Protein AF-A0A3S2EBN7-F1 (afdb_monomer)

Solvent-accessible surface area (backbone atoms only — not comparable to full-atom values): 4090 Å² total; per-residue (Å²): 137,82,80,81,83,74,83,76,84,81,75,80,68,89,78,66,74,73,85,73,77,69,70,79,78,82,54,58,71,68,56,57,48,52,53,49,52,53,52,52,54,53,49,41,50,74,75,68,43,50,76,72,52,47,50,45,78,76,76,110

Sequence (60 aa):
MSEPVIPSEADPVEGAPEPRREPVFNLPPVVLAVIGICIVVYLLQQYVLSESQQMTLLYD

Mean predicted aligned error: 15.62 Å

Secondary structure (DSSP, 8-state):
-----PPPS----TTPPP-----TT---HHHHHHHHHHHHHHHHHHHT--HHHHHHHHH-

Foldseek 3Di:
DDDDDDDDDDDPPPDPPDPPPDPPVPDDVVVVVVVVVVVVVVCCVPPPDDPVRNCVVVPD

Structure (mmCIF, N/CA/C/O backbone):
data_AF-A0A3S2EBN7-F1
#
_entry.id   AF-A0A3S2EBN7-F1
#
loop_
_atom_site.group_PDB
_atom_site.id
_atom_site.type_symbol
_atom_site.label_atom_id
_atom_site.label_alt_id
_atom_site.label_comp_id
_atom_site.label_asym_id
_atom_site.label_entity_id
_atom_site.label_seq_id
_atom_site.pdbx_PDB_ins_code
_atom_site.Cartn_x
_atom_site.Cartn_y
_atom_site.Cartn_z
_atom_site.occupancy
_atom_site.B_iso_or_equiv
_atom_site.auth_seq_id
_atom_site.auth_comp_id
_atom_site.auth_asym_id
_atom_site.auth_atom_id
_atom_site.pdbx_PDB_model_num
ATOM 1 N N . MET A 1 1 ? 67.271 -16.160 -7.050 1.00 47.53 1 MET A N 1
ATOM 2 C CA . MET A 1 1 ? 66.198 -16.236 -6.043 1.00 47.53 1 MET A CA 1
ATOM 3 C C . MET A 1 1 ? 65.508 -14.888 -6.058 1.00 47.53 1 MET A C 1
ATOM 5 O O . MET A 1 1 ? 66.058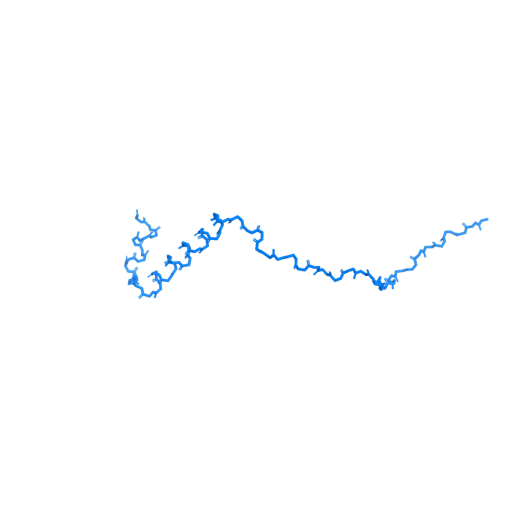 -13.946 -5.511 1.00 47.53 1 MET A O 1
ATOM 9 N N . SER A 1 2 ? 64.410 -14.763 -6.800 1.00 66.25 2 SER A N 1
ATOM 10 C CA . SER A 1 2 ? 63.581 -13.556 -6.771 1.00 66.25 2 SER A CA 1
ATOM 11 C C . SER A 1 2 ? 62.486 -13.815 -5.751 1.00 66.25 2 SER A C 1
ATOM 13 O O . SER A 1 2 ? 61.644 -14.683 -5.969 1.00 66.25 2 SER A O 1
ATOM 15 N N . GLU A 1 3 ? 62.561 -13.143 -4.608 1.00 64.31 3 GLU A N 1
ATOM 16 C CA . GLU A 1 3 ? 61.487 -13.157 -3.618 1.00 64.31 3 GLU A CA 1
ATOM 17 C C . GLU A 1 3 ? 60.221 -12.550 -4.249 1.00 64.31 3 GLU A C 1
ATOM 19 O O . GLU A 1 3 ? 60.319 -11.534 -4.946 1.00 64.31 3 GLU A O 1
ATOM 24 N N . PRO A 1 4 ? 59.032 -13.152 -4.066 1.00 65.50 4 PRO A N 1
ATOM 25 C CA . PRO A 1 4 ? 57.802 -12.525 -4.508 1.00 65.50 4 PRO A CA 1
ATOM 26 C C . PRO A 1 4 ? 57.516 -11.336 -3.590 1.00 65.50 4 PRO A C 1
ATOM 28 O O . PRO A 1 4 ? 57.272 -11.505 -2.397 1.00 65.50 4 PRO A O 1
ATOM 31 N N . VAL A 1 5 ? 57.545 -10.127 -4.154 1.00 66.19 5 VAL A N 1
ATOM 32 C CA 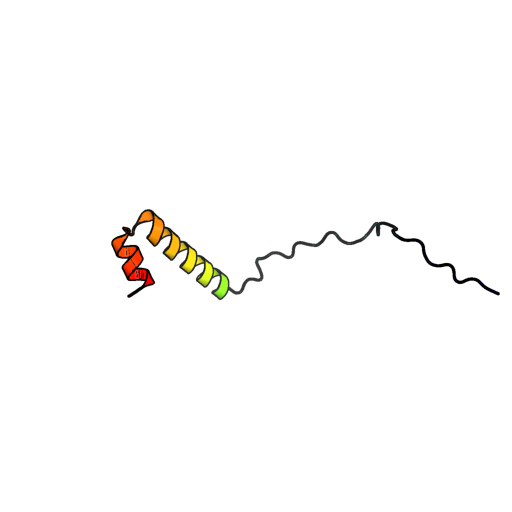. VAL A 1 5 ? 56.998 -8.927 -3.513 1.00 66.19 5 VAL A CA 1
ATOM 33 C C . VAL A 1 5 ? 55.506 -9.172 -3.303 1.00 66.19 5 VAL A C 1
ATOM 35 O O . VAL A 1 5 ? 54.736 -9.170 -4.262 1.00 66.19 5 VAL A O 1
ATOM 38 N N . ILE A 1 6 ? 55.109 -9.437 -2.058 1.00 63.41 6 ILE A N 1
ATOM 39 C CA . ILE A 1 6 ? 53.705 -9.465 -1.648 1.00 63.41 6 ILE A CA 1
ATOM 40 C C . ILE A 1 6 ? 53.232 -8.006 -1.632 1.00 63.41 6 ILE A C 1
ATOM 42 O O . ILE A 1 6 ? 53.797 -7.213 -0.873 1.00 63.41 6 ILE A O 1
ATOM 46 N N . PRO A 1 7 ? 52.252 -7.613 -2.465 1.00 58.97 7 PRO A N 1
ATOM 47 C CA . PRO A 1 7 ? 51.722 -6.258 -2.437 1.00 58.97 7 PRO A CA 1
ATOM 48 C C . PRO A 1 7 ? 51.094 -5.986 -1.067 1.00 58.97 7 PRO A C 1
ATOM 50 O O . PRO A 1 7 ? 50.218 -6.723 -0.618 1.00 58.97 7 PRO A O 1
ATOM 53 N N . SER A 1 8 ? 51.610 -4.957 -0.399 1.00 60.09 8 SER A N 1
ATOM 54 C CA . SER A 1 8 ? 51.148 -4.468 0.898 1.00 60.09 8 SER A CA 1
ATOM 55 C C . SER A 1 8 ? 49.693 -3.992 0.809 1.00 60.09 8 SER A C 1
ATOM 57 O O . SER A 1 8 ? 49.266 -3.442 -0.205 1.00 60.09 8 SER A O 1
ATOM 59 N N . GLU A 1 9 ? 48.933 -4.260 1.866 1.00 60.97 9 GLU A N 1
ATOM 60 C CA . GLU A 1 9 ? 47.525 -3.912 2.016 1.00 60.97 9 GLU A CA 1
ATOM 61 C C . GLU A 1 9 ? 47.279 -2.392 1.940 1.00 60.97 9 GLU A C 1
ATOM 63 O O . GLU A 1 9 ? 48.004 -1.602 2.537 1.00 60.97 9 GLU A O 1
ATOM 68 N N . ALA A 1 10 ? 46.171 -2.038 1.279 1.00 59.53 10 ALA A N 1
ATOM 69 C CA . ALA A 1 10 ? 45.442 -0.768 1.352 1.00 59.53 10 ALA A CA 1
ATOM 70 C C . ALA A 1 10 ? 46.116 0.492 0.775 1.00 59.53 10 ALA A C 1
ATOM 72 O O . ALA A 1 10 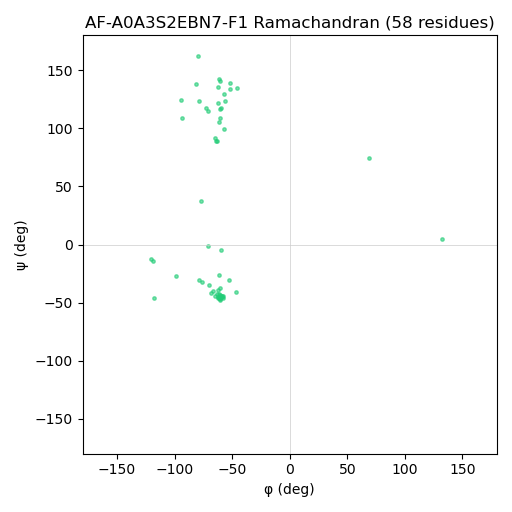? 46.419 1.437 1.499 1.00 59.53 10 ALA A O 1
ATOM 73 N N . ASP A 1 11 ? 46.149 0.587 -0.556 1.00 53.53 11 ASP A N 1
ATOM 74 C CA . ASP A 1 11 ? 45.895 1.883 -1.191 1.00 53.53 11 ASP A CA 1
ATOM 75 C C . ASP A 1 11 ? 44.372 2.124 -1.201 1.00 53.53 11 ASP A C 1
ATOM 77 O O . ASP A 1 11 ? 43.625 1.287 -1.730 1.00 53.53 11 ASP A O 1
ATOM 81 N N . PRO A 1 12 ? 43.858 3.233 -0.631 1.00 57.00 12 PRO A N 1
ATOM 82 C CA . PRO A 1 12 ? 42.518 3.676 -0.966 1.00 57.00 12 PRO A CA 1
ATOM 83 C C . PRO A 1 12 ? 42.527 3.939 -2.467 1.00 57.00 12 PRO A C 1
ATOM 85 O O . PRO A 1 12 ? 43.298 4.758 -2.958 1.00 57.00 12 PRO A O 1
ATOM 88 N N . VAL A 1 13 ? 41.709 3.192 -3.206 1.00 62.00 13 VAL A N 1
ATOM 89 C CA . VAL A 1 13 ? 41.540 3.385 -4.645 1.00 62.00 13 VAL A CA 1
ATOM 90 C C . VAL A 1 13 ? 40.923 4.771 -4.843 1.00 62.00 13 VAL A C 1
ATOM 92 O O . VAL A 1 13 ? 39.702 4.934 -4.826 1.00 62.00 13 VAL A O 1
ATOM 95 N N . GLU A 1 14 ? 41.784 5.779 -4.972 1.00 58.75 14 GLU A N 1
ATOM 96 C CA . GLU A 1 14 ? 41.464 7.155 -5.335 1.00 58.75 14 GLU A CA 1
ATOM 97 C C . GLU A 1 14 ? 40.876 7.118 -6.753 1.00 58.75 14 GLU A C 1
ATOM 99 O O . GLU A 1 14 ? 41.588 7.109 -7.755 1.00 58.75 14 GLU A O 1
ATOM 104 N N . GLY A 1 15 ? 39.556 6.947 -6.838 1.00 59.50 15 GLY A N 1
ATOM 105 C CA . GLY A 1 15 ? 38.857 6.693 -8.098 1.00 59.50 15 GLY A CA 1
ATOM 106 C C . GLY A 1 15 ? 37.855 5.542 -8.071 1.00 59.50 15 GLY A C 1
ATOM 107 O O . GLY A 1 15 ? 37.275 5.242 -9.115 1.00 59.50 15 GLY A O 1
ATOM 108 N N . ALA A 1 16 ? 37.600 4.904 -6.922 1.00 64.69 16 ALA A N 1
ATOM 109 C CA . ALA A 1 16 ? 36.407 4.075 -6.786 1.00 64.69 16 ALA A CA 1
ATOM 110 C C . ALA A 1 16 ? 35.173 4.976 -7.011 1.00 64.69 16 ALA A C 1
ATOM 112 O O . ALA A 1 16 ? 34.990 5.938 -6.260 1.00 64.69 16 ALA A O 1
ATOM 113 N N . PRO A 1 17 ? 34.355 4.740 -8.057 1.00 68.81 17 PRO A N 1
ATOM 114 C CA . PRO A 1 17 ? 33.180 5.562 -8.302 1.00 68.81 17 PRO A CA 1
ATOM 115 C C . PRO A 1 17 ? 32.296 5.510 -7.057 1.00 68.81 17 PRO A C 1
ATOM 117 O O . PRO A 1 17 ? 32.011 4.417 -6.562 1.00 68.81 17 PRO A O 1
ATOM 120 N N . GLU A 1 18 ? 31.874 6.676 -6.550 1.00 72.88 18 GLU A N 1
ATOM 121 C CA . GLU A 1 18 ? 30.857 6.730 -5.498 1.00 72.88 18 GLU A CA 1
ATOM 122 C C . GLU A 1 18 ? 29.716 5.786 -5.893 1.00 72.88 18 GLU A C 1
ATOM 124 O O . GLU A 1 18 ? 29.330 5.794 -7.071 1.00 72.88 18 GLU A O 1
ATOM 129 N N . PRO A 1 19 ? 29.195 4.953 -4.972 1.00 70.50 19 PRO A N 1
ATOM 130 C CA . PRO A 1 19 ? 28.089 4.062 -5.274 1.00 70.50 19 PRO A CA 1
ATOM 131 C C . PRO A 1 19 ? 26.926 4.916 -5.773 1.00 70.50 19 PRO A C 1
ATOM 133 O O . PRO A 1 19 ? 26.219 5.566 -4.999 1.00 70.50 19 PRO A O 1
ATOM 136 N N . ARG A 1 20 ? 26.779 4.964 -7.101 1.00 70.94 20 ARG A N 1
ATOM 137 C CA . ARG A 1 20 ? 25.723 5.702 -7.778 1.00 70.94 20 ARG A CA 1
ATOM 138 C C . ARG A 1 20 ? 24.438 5.077 -7.284 1.00 70.94 20 ARG A C 1
ATOM 140 O O . ARG A 1 20 ? 24.148 3.927 -7.594 1.00 70.94 20 ARG A O 1
ATOM 147 N N . ARG A 1 21 ? 23.706 5.821 -6.457 1.00 72.25 21 ARG A N 1
ATOM 148 C CA . ARG A 1 21 ? 22.356 5.454 -6.049 1.00 72.25 21 ARG A CA 1
ATOM 149 C C . ARG A 1 21 ? 21.518 5.513 -7.309 1.00 72.25 21 ARG A C 1
ATOM 151 O O . ARG A 1 21 ? 21.053 6.579 -7.705 1.00 72.25 21 ARG A O 1
ATOM 158 N N . GLU A 1 22 ? 21.428 4.375 -7.982 1.00 72.12 22 GLU A N 1
ATOM 159 C CA . GLU A 1 22 ? 20.511 4.202 -9.088 1.00 72.12 22 GLU A CA 1
ATOM 160 C C . GLU A 1 22 ? 19.127 4.633 -8.592 1.00 72.12 22 GLU A C 1
ATOM 162 O O . GLU A 1 22 ? 18.750 4.308 -7.457 1.00 72.12 22 GLU A O 1
ATOM 167 N N . PRO A 1 23 ? 18.390 5.441 -9.368 1.00 71.94 23 PRO A N 1
ATOM 168 C CA . PRO A 1 23 ? 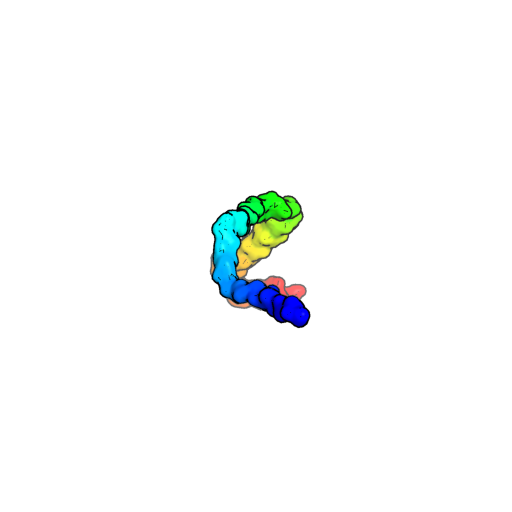17.081 5.888 -8.940 1.00 71.94 23 PRO A CA 1
ATOM 169 C C . PRO A 1 23 ? 16.214 4.662 -8.643 1.00 71.94 23 PRO A C 1
ATOM 171 O O . PRO A 1 23 ? 15.966 3.834 -9.517 1.00 71.94 23 PRO A O 1
ATOM 174 N N . VAL A 1 24 ? 15.688 4.589 -7.416 1.00 70.25 24 VAL A N 1
ATOM 175 C CA . VAL A 1 24 ? 14.763 3.534 -6.946 1.00 70.25 24 VAL A CA 1
ATOM 176 C C . VAL A 1 24 ? 13.465 3.478 -7.774 1.00 70.25 24 VAL A C 1
ATOM 178 O O . VAL A 1 24 ? 12.626 2.612 -7.578 1.00 70.25 24 VAL A O 1
ATOM 181 N N . PHE A 1 25 ? 13.298 4.408 -8.717 1.00 67.31 25 PHE A N 1
ATOM 182 C CA . PHE A 1 25 ? 12.178 4.533 -9.640 1.00 67.31 25 PHE A CA 1
ATOM 183 C C . PHE A 1 25 ? 12.121 3.447 -10.727 1.00 67.31 25 PHE A C 1
ATOM 185 O O . PHE A 1 25 ? 11.151 3.421 -11.478 1.00 67.31 25 PHE A O 1
ATOM 192 N N . ASN A 1 26 ? 13.073 2.505 -10.786 1.00 70.06 26 ASN A N 1
ATOM 193 C CA . ASN A 1 26 ? 12.912 1.255 -11.549 1.00 70.06 26 ASN A CA 1
ATOM 194 C C . ASN A 1 26 ? 12.017 0.229 -10.818 1.00 70.06 26 ASN A C 1
ATOM 196 O O . ASN A 1 26 ? 12.291 -0.970 -10.807 1.00 70.06 26 ASN A O 1
ATOM 200 N N . LEU A 1 27 ? 10.966 0.689 -10.141 1.00 84.12 27 LEU A N 1
ATOM 201 C CA . LEU A 1 27 ? 9.990 -0.201 -9.527 1.00 84.12 27 LEU A CA 1
ATOM 202 C C . LEU A 1 27 ? 8.835 -0.400 -10.507 1.00 84.12 27 LEU A C 1
ATOM 204 O O . LEU A 1 27 ? 8.225 0.586 -10.930 1.00 84.12 27 LEU A O 1
ATOM 208 N N . PRO A 1 28 ? 8.504 -1.656 -10.863 1.00 89.31 28 PRO A N 1
ATOM 209 C CA . PRO A 1 28 ? 7.331 -1.937 -11.670 1.00 89.31 28 PRO A CA 1
ATOM 210 C C . PRO A 1 28 ? 6.090 -1.265 -11.058 1.00 89.31 28 PRO A C 1
ATOM 212 O O . PRO A 1 28 ? 5.915 -1.337 -9.838 1.00 89.31 28 PRO A O 1
ATOM 215 N N . PRO A 1 29 ? 5.190 -0.666 -11.863 1.00 90.12 29 PRO A N 1
ATOM 216 C CA . PRO A 1 29 ? 3.997 0.016 -11.352 1.00 90.12 29 PRO A CA 1
ATOM 217 C C . PRO A 1 29 ? 3.145 -0.850 -10.415 1.00 90.12 29 PRO A C 1
ATOM 219 O O . PRO A 1 29 ? 2.543 -0.347 -9.470 1.00 90.12 29 PRO A O 1
ATOM 222 N N . VAL A 1 30 ? 3.149 -2.169 -10.631 1.00 94.56 30 VAL A N 1
ATOM 223 C CA . VAL A 1 30 ? 2.481 -3.140 -9.755 1.00 94.56 30 VAL A CA 1
ATOM 224 C C . VAL A 1 30 ? 3.029 -3.121 -8.325 1.00 94.56 30 VAL A C 1
ATOM 226 O O . VAL A 1 30 ? 2.254 -3.212 -7.380 1.00 94.56 30 VAL A O 1
ATOM 229 N N . VAL A 1 31 ? 4.337 -2.938 -8.138 1.00 93.62 31 VAL A N 1
ATOM 230 C CA . VAL A 1 31 ? 4.948 -2.894 -6.802 1.00 93.62 31 VAL A CA 1
ATOM 231 C C . VAL A 1 31 ? 4.508 -1.633 -6.063 1.00 93.62 31 VAL A C 1
ATOM 233 O O . VAL A 1 31 ? 4.136 -1.706 -4.894 1.00 93.62 31 VAL A O 1
ATOM 236 N N . LEU A 1 32 ? 4.463 -0.489 -6.754 1.00 92.94 32 LEU A N 1
ATOM 237 C CA . LEU A 1 32 ? 3.939 0.753 -6.179 1.00 92.94 32 LEU A CA 1
ATOM 238 C C . LEU A 1 32 ? 2.460 0.627 -5.800 1.00 92.94 32 LEU A C 1
ATOM 240 O O . LEU A 1 32 ? 2.060 1.111 -4.742 1.00 92.94 32 LEU A O 1
ATOM 244 N N . ALA A 1 33 ? 1.661 -0.059 -6.620 1.00 95.44 33 ALA A N 1
ATOM 245 C CA . ALA A 1 33 ? 0.259 -0.321 -6.312 1.00 95.44 33 ALA A CA 1
ATOM 246 C C . ALA A 1 33 ? 0.103 -1.166 -5.037 1.00 95.44 33 ALA A C 1
ATOM 248 O O . ALA A 1 33 ? -0.687 -0.808 -4.166 1.00 95.44 33 ALA A O 1
ATOM 249 N N . VAL A 1 34 ? 0.889 -2.238 -4.887 1.00 97.31 34 VAL A N 1
ATOM 250 C CA . VAL A 1 34 ? 0.871 -3.084 -3.679 1.00 97.31 34 VAL A CA 1
ATOM 251 C C . VAL A 1 34 ? 1.262 -2.280 -2.439 1.00 97.31 34 VAL A C 1
ATOM 253 O O . VAL A 1 34 ? 0.555 -2.335 -1.435 1.00 97.31 34 VAL A O 1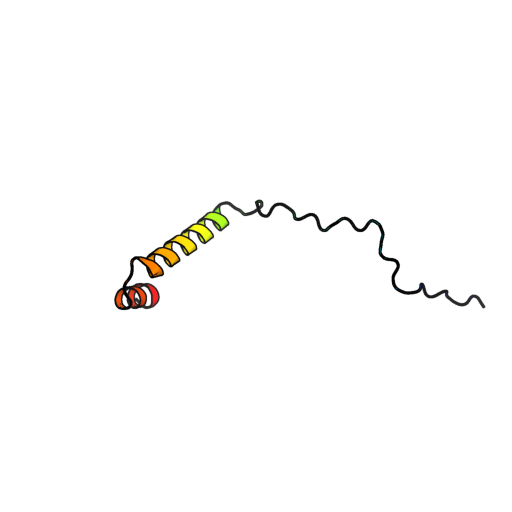
ATOM 256 N N . ILE A 1 35 ? 2.331 -1.481 -2.513 1.00 96.44 35 ILE A N 1
ATOM 257 C CA . ILE A 1 35 ? 2.743 -0.599 -1.409 1.00 96.44 35 ILE A CA 1
ATOM 258 C C . ILE A 1 35 ? 1.609 0.365 -1.042 1.00 96.44 35 ILE A C 1
ATOM 260 O O . ILE A 1 35 ? 1.286 0.514 0.136 1.00 96.44 35 ILE A O 1
ATOM 264 N N . GLY A 1 36 ? 0.972 0.984 -2.039 1.00 96.56 36 GLY A N 1
ATOM 265 C CA . GLY A 1 36 ? -0.159 1.885 -1.828 1.00 96.56 36 GLY A CA 1
ATOM 266 C C . GLY A 1 36 ? -1.329 1.205 -1.118 1.00 96.56 36 GLY A C 1
ATOM 267 O O . GLY A 1 36 ? -1.852 1.752 -0.149 1.00 96.56 36 GLY A O 1
ATOM 268 N N . ILE A 1 37 ? -1.698 -0.008 -1.539 1.00 97.31 37 ILE A N 1
ATOM 269 C CA . ILE A 1 37 ? -2.757 -0.796 -0.892 1.00 97.31 37 ILE A CA 1
ATOM 270 C C . ILE A 1 37 ? -2.398 -1.081 0.570 1.00 97.31 37 ILE A C 1
ATOM 272 O O . ILE A 1 37 ? -3.225 -0.846 1.451 1.00 97.31 37 ILE A O 1
ATOM 276 N N . CYS A 1 38 ? -1.165 -1.514 0.849 1.00 96.62 38 CYS A N 1
ATOM 277 C CA . CYS A 1 38 ? -0.709 -1.769 2.217 1.00 96.62 38 CYS A CA 1
ATOM 278 C C . CYS A 1 38 ? -0.808 -0.517 3.100 1.00 96.62 38 CYS A C 1
ATOM 280 O O . CYS A 1 38 ? -1.294 -0.597 4.228 1.00 96.62 38 CYS A O 1
ATOM 282 N N . ILE A 1 39 ? -0.393 0.644 2.584 1.00 97.25 39 ILE A N 1
ATOM 283 C CA . ILE A 1 39 ? -0.483 1.918 3.309 1.00 97.25 39 ILE A CA 1
ATOM 284 C C . ILE A 1 39 ? -1.943 2.266 3.607 1.00 97.25 39 ILE A C 1
ATOM 286 O O . ILE A 1 39 ? -2.266 2.621 4.739 1.00 97.25 39 ILE A O 1
ATOM 290 N N . VAL A 1 40 ? -2.837 2.144 2.623 1.00 96.56 40 VAL A N 1
ATOM 291 C CA . VAL A 1 40 ? -4.266 2.439 2.810 1.00 96.56 40 VAL A CA 1
ATOM 292 C C . VAL A 1 40 ? -4.874 1.535 3.879 1.00 96.56 40 VAL A C 1
ATOM 294 O O . VAL A 1 40 ? -5.531 2.033 4.791 1.00 96.56 40 VAL A O 1
ATOM 297 N N . VAL A 1 41 ? -4.617 0.227 3.809 1.00 94.31 41 VAL A N 1
ATOM 298 C CA . VAL A 1 41 ? -5.106 -0.739 4.801 1.00 94.31 41 VAL A CA 1
ATOM 299 C C . VAL A 1 41 ? -4.583 -0.399 6.199 1.00 94.31 41 VAL A C 1
ATOM 301 O O . VAL A 1 41 ? -5.365 -0.379 7.147 1.00 94.31 41 VAL A O 1
ATOM 304 N N . TYR A 1 42 ? -3.298 -0.058 6.330 1.00 93.31 42 TYR A N 1
ATOM 305 C CA . TYR A 1 42 ? -2.707 0.348 7.608 1.00 93.31 42 TYR A CA 1
ATOM 306 C C . TYR A 1 42 ? -3.376 1.601 8.192 1.00 93.31 42 TYR A C 1
ATOM 308 O O . TYR A 1 42 ? -3.698 1.643 9.379 1.00 93.31 42 TYR A O 1
ATOM 316 N N . LEU A 1 43 ? -3.638 2.615 7.364 1.00 95.19 43 LEU A N 1
ATOM 317 C CA . LEU A 1 43 ? -4.306 3.837 7.816 1.00 95.19 43 LEU A CA 1
ATOM 318 C C . LEU A 1 43 ? -5.756 3.580 8.236 1.00 95.19 43 LEU A C 1
ATOM 320 O O . LEU A 1 43 ? -6.203 4.124 9.244 1.00 95.19 43 LEU A O 1
ATOM 324 N N . LEU A 1 44 ? -6.483 2.736 7.502 1.00 91.75 44 LEU A N 1
ATOM 325 C CA . LEU A 1 44 ? -7.834 2.338 7.895 1.00 91.75 44 LEU A CA 1
ATOM 326 C C . LEU A 1 44 ? -7.822 1.633 9.251 1.00 91.75 44 LEU A C 1
ATOM 328 O O . LEU A 1 44 ? -8.619 1.982 10.120 1.00 91.75 44 LEU A O 1
ATOM 332 N N . GLN A 1 45 ? -6.893 0.698 9.457 1.00 89.88 45 GLN A N 1
ATOM 333 C CA . GLN A 1 45 ? -6.748 0.025 10.744 1.00 89.88 45 GLN A CA 1
ATOM 334 C C . GLN A 1 45 ? -6.481 1.023 11.873 1.00 89.88 45 GLN A C 1
ATOM 336 O O . GLN A 1 45 ? -7.132 0.924 12.906 1.00 89.88 45 GLN A O 1
ATOM 341 N N . GLN A 1 46 ? -5.590 2.001 11.677 1.00 88.62 46 GLN A N 1
ATOM 342 C CA . GLN A 1 46 ? -5.202 2.907 12.762 1.00 88.62 46 GLN A CA 1
ATOM 343 C C . GLN A 1 46 ? -6.187 4.034 13.072 1.00 88.62 46 GLN A C 1
ATOM 345 O O . GLN A 1 46 ? -6.222 4.511 14.205 1.00 88.62 46 GLN A O 1
ATOM 350 N N . TYR A 1 47 ? -6.931 4.512 12.076 1.00 90.00 47 TYR A N 1
ATOM 351 C CA . TYR A 1 47 ? -7.721 5.739 12.220 1.00 90.00 47 TYR A CA 1
ATOM 352 C C . TYR A 1 47 ? -9.222 5.541 12.037 1.00 90.00 47 TYR A C 1
ATOM 354 O O . TYR A 1 47 ? -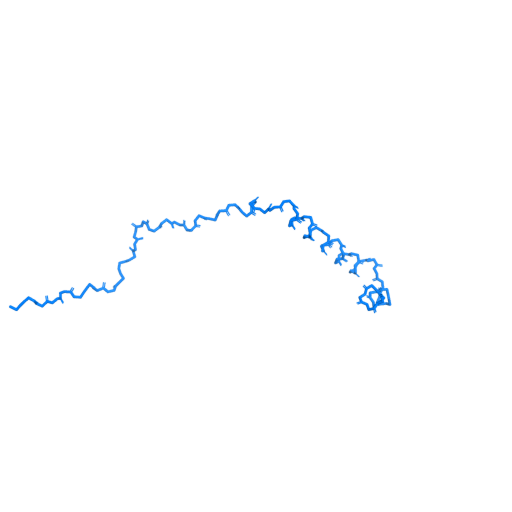9.989 6.442 12.373 1.00 90.00 47 TYR A O 1
ATOM 362 N N . VAL A 1 48 ? -9.647 4.401 11.489 1.00 88.88 48 VAL A N 1
ATOM 363 C CA . VAL A 1 48 ? -11.058 4.143 11.175 1.00 88.88 48 VAL A CA 1
ATOM 364 C C . VAL A 1 48 ? -11.598 2.962 11.970 1.00 88.88 48 VAL A C 1
ATOM 366 O O . VAL A 1 48 ? -12.696 3.064 12.515 1.00 88.88 48 VAL A O 1
ATOM 369 N N . LEU A 1 49 ? -10.858 1.853 12.043 1.00 86.06 49 LEU A N 1
ATOM 370 C CA . LEU A 1 49 ? -11.339 0.635 12.692 1.00 86.06 49 LEU A CA 1
ATOM 371 C C . LEU A 1 49 ? -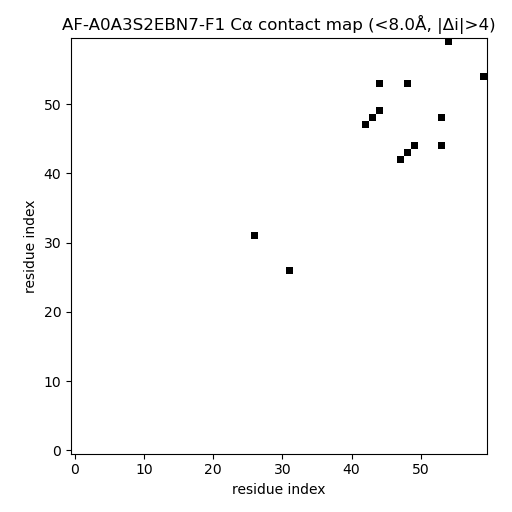11.173 0.695 14.215 1.00 86.06 49 LEU A C 1
ATOM 373 O O . LEU A 1 49 ? -10.134 1.098 14.732 1.00 86.06 49 LEU A O 1
ATOM 377 N N . SER A 1 50 ? -12.190 0.219 14.932 1.00 80.94 50 SER A N 1
ATOM 378 C CA . SER A 1 50 ? -12.079 -0.113 16.355 1.00 80.94 50 SER A CA 1
ATOM 379 C C . SER A 1 50 ? -11.413 -1.482 16.562 1.00 80.94 50 SER A C 1
ATOM 381 O O . SER A 1 50 ? -11.382 -2.310 15.653 1.00 80.94 50 SER A O 1
ATOM 383 N N . GLU A 1 51 ? -10.928 -1.754 17.778 1.00 78.25 51 GLU A N 1
ATOM 384 C CA . GLU A 1 51 ? -1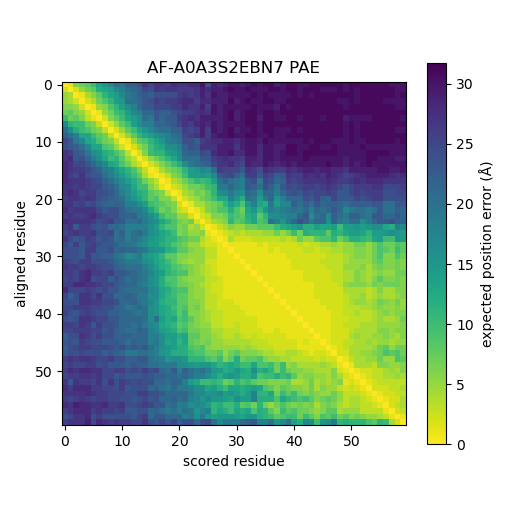0.291 -3.029 18.175 1.00 78.25 51 GLU A CA 1
ATOM 385 C C . GLU A 1 51 ? -11.085 -4.276 17.733 1.00 78.25 51 GLU A C 1
ATOM 387 O O . GLU A 1 51 ? -10.520 -5.249 17.236 1.00 78.25 51 GLU A O 1
ATOM 392 N N . SER A 1 52 ? -12.418 -4.244 17.848 1.00 79.56 52 SER A N 1
ATOM 393 C CA . SER A 1 52 ? -13.265 -5.366 17.427 1.00 79.56 52 SER A CA 1
ATOM 394 C C . SER A 1 52 ? -13.307 -5.548 15.908 1.00 79.56 52 SER A C 1
ATOM 396 O O . SER A 1 52 ? -13.358 -6.678 15.432 1.00 79.56 52 SER A O 1
ATOM 398 N N . GLN A 1 53 ? -13.251 -4.459 15.140 1.00 76.69 53 GLN A N 1
ATOM 399 C CA . GLN A 1 53 ? -13.240 -4.501 13.676 1.00 76.69 53 GLN A CA 1
ATOM 400 C C . GLN A 1 53 ? -11.875 -4.926 13.128 1.00 76.69 53 GLN A C 1
ATOM 402 O O . GLN A 1 53 ? -11.814 -5.590 12.094 1.00 76.69 53 GLN A O 1
ATOM 407 N N . GLN A 1 54 ? -10.786 -4.574 13.820 1.00 77.88 54 GLN A N 1
ATOM 408 C CA . GLN A 1 54 ? -9.437 -5.030 13.474 1.00 77.88 54 GLN A CA 1
ATOM 409 C C . GLN A 1 54 ? -9.312 -6.553 13.600 1.00 77.88 54 GLN A C 1
ATOM 411 O O . GLN A 1 54 ? -8.766 -7.192 12.702 1.00 77.88 54 GLN A O 1
ATOM 416 N N . MET A 1 55 ? -9.868 -7.139 14.668 1.00 78.12 55 MET A N 1
ATOM 417 C CA . MET A 1 55 ? -9.892 -8.594 14.852 1.00 78.12 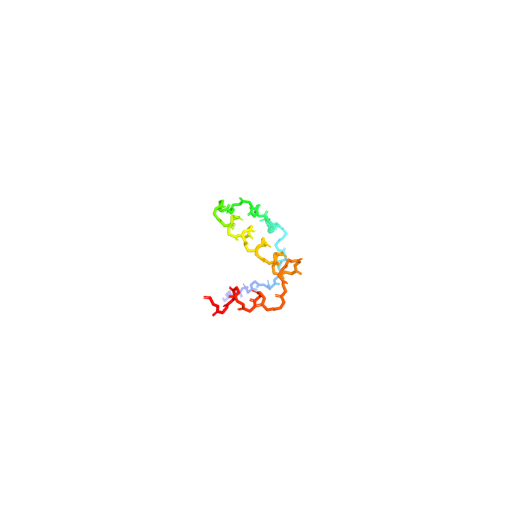55 MET A CA 1
ATOM 418 C C . MET A 1 55 ? -10.663 -9.300 13.729 1.00 78.12 55 MET A C 1
ATOM 420 O O . MET A 1 55 ? -10.183 -10.295 13.200 1.00 78.12 55 MET A O 1
ATOM 424 N N . THR A 1 56 ? -11.811 -8.770 13.303 1.00 78.81 56 THR A N 1
ATOM 425 C CA . THR A 1 56 ? -12.560 -9.344 12.172 1.00 78.81 56 THR A CA 1
ATOM 426 C C . THR A 1 56 ? -11.782 -9.248 10.860 1.00 78.81 56 THR A C 1
ATOM 428 O O . THR A 1 56 ? -11.684 -10.235 10.155 1.00 78.81 56 THR A O 1
ATOM 431 N N . LEU A 1 57 ? -11.156 -8.108 10.548 1.00 75.62 57 LEU A N 1
ATOM 432 C CA . LEU A 1 57 ? -10.396 -7.944 9.299 1.00 75.62 57 LEU A CA 1
ATOM 433 C C . LEU A 1 57 ? -9.201 -8.911 9.171 1.00 75.62 57 LEU A C 1
ATOM 435 O O . LEU A 1 57 ? -8.763 -9.192 8.057 1.00 75.62 57 LEU A O 1
ATOM 439 N N . LEU A 1 58 ? -8.640 -9.368 10.296 1.00 78.31 58 LEU A N 1
ATOM 440 C CA . LEU A 1 58 ? -7.439 -10.205 10.322 1.00 78.31 58 LEU A CA 1
ATOM 441 C C . LEU A 1 58 ? -7.726 -11.707 10.490 1.00 78.31 58 LEU A C 1
ATOM 443 O O . LEU A 1 58 ? -6.893 -12.518 10.084 1.00 78.31 58 LEU A O 1
ATOM 447 N N . TYR A 1 59 ? -8.846 -12.072 11.122 1.00 75.31 59 TYR A N 1
ATOM 448 C CA . TYR A 1 59 ? -9.128 -13.448 11.553 1.00 75.31 59 TYR A CA 1
ATOM 449 C C . TYR A 1 59 ? -10.397 -14.076 10.955 1.00 75.31 59 TYR A C 1
ATOM 451 O O . TYR A 1 59 ? -10.554 -15.289 11.101 1.00 75.31 59 TYR A O 1
ATOM 459 N N . ASP A 1 60 ? -11.274 -13.299 10.314 1.00 62.44 60 ASP A N 1
ATOM 460 C CA . ASP A 1 60 ? -12.521 -13.761 9.675 1.00 62.44 60 ASP A CA 1
ATOM 461 C C . ASP A 1 60 ? -12.471 -13.510 8.156 1.00 62.44 60 ASP A C 1
ATOM 463 O O . ASP A 1 60 ? -12.788 -14.446 7.386 1.00 62.44 60 ASP A O 1
#

pLDDT: mean 77.56, std 13.84, range [47.53, 97.31]

Radius of gyration: 26.79 Å; Cα contacts (8 Å, |Δi|>4): 7; chains: 1; bounding box: 80×23×30 Å